Protein AF-0000000080362968 (afdb_homodimer)

InterPro domains:
  IPR000626 Ubiquitin-like domain [PF00240] (2-67)
  IPR000626 Ubiquitin-like domain [PS50053] (1-70)
  IPR000626 Ubiquitin-like domain [SM00213] (1-66)
  IPR019954 Ubiquitin conserved site [PS00299] (21-46)
  IPR019956 Ubiquitin domain [PR00348] (5-25)
  IPR019956 Ubiquitin domain [PR00348] (26-46)
  IPR019956 Ubiquitin domain [PR00348] (47-68)
  IPR029071 Ubiquitin-like domain superfamily [SSF54236] (2-70)
  IPR050158 Ubiquitin and ubiquitin-like [PTHR10666] (2-70)

Foldseek 3Di:
DDCPVDDDDDFDQAAFLLNRLVRCCVVPVDHSVQWWKDFPRDTGDRGDGCNVVPNDPPGDIDIDGDDDDDD/DDCPVDDDDDFDQAAFLLNRLVRCCVVPVDHSVQWWKDFPRDTGDRGDGCNVVPNDPPGDIDIDGDDDDDD

pLDDT: mean 92.07, std 13.48, range [27.53, 98.69]

Solvent-accessible surface area (backbone atoms only — not comparable to full-atom values): 7758 Å² total; per-residue (Å²): 131,79,75,79,35,49,47,78,41,78,53,52,52,80,36,29,42,47,56,48,32,49,50,45,22,74,74,48,67,48,56,48,80,30,57,41,45,33,48,97,90,33,78,64,55,50,88,41,33,31,47,79,74,66,58,47,79,66,35,70,32,36,41,37,32,42,30,31,30,33,115,129,84,78,76,37,51,46,79,41,75,54,53,52,79,35,29,43,49,55,48,32,50,51,46,22,73,73,47,66,49,56,48,80,31,57,43,45,33,48,9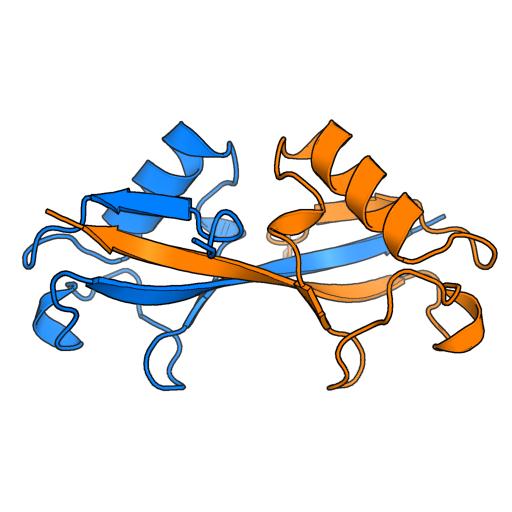6,90,33,78,64,54,49,89,40,33,33,46,79,74,66,58,47,79,66,35,70,34,36,40,38,32,42,30,31,28,34,115

Secondary structure (DSSP, 8-state):
---TT-EEEE--TT-BHHHHHHHHHHHH---GGG-EEEETTEEPPTTSBTGGGT--TTPEEEEEEEEEEE-/---TT-EEEE--TT-BHHHHHHHHHHHH---GGG-EEEETTEEPPTTSBTGGGT--TTPEEEEEEEEEEE-

Nearest PDB structures (foldseek):
  5o6t-assembly2_C  TM=9.164E-01  e=4.258E-08  Homo sapiens
  5nlj-assembly1_A  TM=9.145E-01  e=8.252E-08  Homo sapiens
  2fcs-assembly1_A  TM=9.071E-01  e=8.816E-08  unclassified
  2fcs-assembly2_B  TM=9.185E-01  e=1.599E-07  unclassified
  5gvi-assembly1_B  TM=8.713E-01  e=1.075E-07  Mus musculus

Structure (mmCIF, N/CA/C/O backbone):
data_AF-0000000080362968-model_v1
#
loop_
_entity.id
_entity.type
_entity.pdbx_description
1 polymer 'Ubiquitin-like domain-containing protein'
#
loop_
_atom_site.group_PDB
_atom_site.id
_atom_site.type_symbol
_atom_site.label_atom_id
_atom_site.label_alt_id
_atom_site.label_comp_id
_atom_site.label_asym_id
_atom_site.label_entity_id
_atom_site.label_seq_id
_atom_site.pdbx_PDB_ins_code
_atom_site.Cartn_x
_atom_site.Cartn_y
_atom_site.Cartn_z
_atom_site.occupancy
_atom_site.B_iso_or_equiv
_atom_site.auth_seq_id
_atom_site.auth_comp_id
_atom_site.auth_asym_id
_atom_site.auth_atom_id
_atom_site.pdbx_PDB_model_num
ATOM 1 N N . GLY A 1 1 ? -1.063 8.078 -21.875 1 27.53 1 GLY A N 1
ATOM 2 C CA . GLY A 1 1 ? -1.396 6.691 -22.156 1 27.53 1 GLY A CA 1
ATOM 3 C C . GLY A 1 1 ? -1.188 5.77 -20.969 1 27.53 1 GLY A C 1
ATOM 4 O O . GLY A 1 1 ? -0.054 5.535 -20.547 1 27.53 1 GLY A O 1
ATOM 5 N N . LEU A 1 2 ? -1.854 5.672 -20.125 1 37.94 2 LEU A N 1
ATOM 6 C CA . LEU A 1 2 ? -1.87 6.641 -19.031 1 37.94 2 LEU A CA 1
ATOM 7 C C . LEU A 1 2 ? -1.048 6.137 -17.844 1 37.94 2 LEU A C 1
ATOM 9 O O . LEU A 1 2 ? -0.707 6.91 -16.953 1 37.94 2 LEU A O 1
ATOM 13 N N . THR A 1 3 ? -1.064 4.699 -17.312 1 47.78 3 THR A N 1
ATOM 14 C CA . THR A 1 3 ? -1.255 4.336 -15.906 1 47.78 3 THR A CA 1
ATOM 15 C C . THR A 1 3 ? 0.08 4.312 -15.172 1 47.78 3 THR A C 1
ATOM 17 O O . THR A 1 3 ? 0.773 3.295 -15.164 1 47.78 3 THR A O 1
ATOM 20 N N . GLY A 1 4 ? 0.945 4.832 -15.164 1 54.47 4 GLY A N 1
ATOM 21 C CA . GLY A 1 4 ? 2.262 4.984 -14.562 1 54.47 4 GLY A CA 1
ATOM 22 C C . GLY A 1 4 ? 2.256 4.797 -13.055 1 54.47 4 GLY A C 1
ATOM 23 O O . GLY A 1 4 ? 3.311 4.805 -12.422 1 54.47 4 GLY A O 1
ATOM 24 N N . LYS A 1 5 ? 1.023 4.645 -12.531 1 76.81 5 LYS A N 1
ATOM 25 C CA . LYS A 1 5 ? 0.754 4.66 -11.094 1 76.81 5 LYS A CA 1
ATOM 26 C C . LYS A 1 5 ? 0.833 3.254 -10.508 1 76.81 5 LYS A C 1
ATOM 28 O O . LYS A 1 5 ? 1.103 3.088 -9.312 1 76.81 5 LYS A O 1
ATOM 33 N N . GLU A 1 6 ? 1.187 2.248 -11.641 1 88.5 6 GLU A N 1
ATOM 34 C CA . GLU A 1 6 ? 1.151 0.877 -11.141 1 88.5 6 GLU A CA 1
ATOM 35 C C . GLU A 1 6 ? 2.557 0.295 -11.023 1 88.5 6 GLU A C 1
ATOM 37 O O . GLU A 1 6 ? 3.42 0.571 -11.859 1 88.5 6 GLU A O 1
ATOM 42 N N . ILE A 1 7 ? 2.783 -0.502 -10.109 1 90.25 7 ILE A N 1
ATOM 43 C CA . ILE A 1 7 ? 4.004 -1.291 -9.969 1 90.25 7 ILE A CA 1
ATOM 44 C C . ILE A 1 7 ? 3.844 -2.623 -10.695 1 90.25 7 ILE A C 1
ATOM 46 O O . ILE A 1 7 ? 2.955 -3.414 -10.367 1 90.25 7 ILE A O 1
ATOM 50 N N . LYS A 1 8 ? 4.676 -2.891 -11.703 1 91.88 8 LYS A N 1
ATOM 51 C CA . LYS A 1 8 ? 4.637 -4.164 -12.414 1 91.88 8 LYS A CA 1
ATOM 52 C C . LYS A 1 8 ? 5.438 -5.23 -11.672 1 91.88 8 LYS A C 1
ATOM 54 O O . LYS A 1 8 ? 6.562 -4.98 -11.242 1 91.88 8 LYS A O 1
ATOM 59 N N . ILE A 1 9 ? 4.777 -6.398 -11.547 1 94.38 9 ILE A N 1
ATOM 60 C CA . ILE A 1 9 ? 5.453 -7.504 -10.883 1 94.38 9 ILE A CA 1
ATOM 61 C C . ILE A 1 9 ? 5.211 -8.805 -11.648 1 94.38 9 ILE A C 1
ATOM 63 O O . ILE A 1 9 ? 4.113 -9.031 -12.164 1 94.38 9 ILE A O 1
ATOM 67 N N . LYS A 1 10 ? 6.234 -9.586 -11.727 1 94.88 10 LYS A N 1
ATOM 68 C CA . LYS A 1 10 ? 6.059 -10.914 -12.32 1 94.88 10 LYS A CA 1
ATOM 69 C C . LYS A 1 10 ? 5.32 -11.844 -11.359 1 94.88 10 LYS A C 1
ATOM 71 O O . LYS A 1 10 ? 5.734 -12.023 -10.211 1 94.88 10 LYS A O 1
ATOM 76 N N . ILE A 1 11 ? 4.293 -12.398 -11.938 1 96.69 11 ILE A N 1
ATOM 77 C CA . ILE A 1 11 ? 3.531 -13.359 -11.141 1 96.69 11 ILE A CA 1
ATOM 78 C C . ILE A 1 11 ? 3.311 -14.633 -11.945 1 96.69 11 ILE A C 1
ATOM 80 O O . ILE A 1 11 ? 2.699 -14.602 -13.016 1 96.69 11 ILE A O 1
ATOM 84 N N . ASP A 1 12 ? 3.873 -15.68 -11.422 1 96.06 12 ASP A N 1
ATOM 85 C CA . ASP A 1 12 ? 3.607 -17.016 -11.938 1 96.06 12 ASP A CA 1
ATOM 86 C C . ASP A 1 12 ? 2.441 -17.672 -11.203 1 96.06 12 ASP A C 1
ATOM 88 O O . ASP A 1 12 ? 2.299 -17.516 -9.992 1 96.06 12 ASP A O 1
ATOM 92 N N . PRO A 1 13 ? 1.632 -18.453 -11.898 1 96.31 13 PRO A N 1
ATOM 93 C CA . PRO A 1 13 ? 0.483 -19.109 -11.258 1 96.31 13 PRO A CA 1
ATOM 94 C C . PRO A 1 13 ? 0.88 -19.953 -10.055 1 96.31 13 PRO A C 1
ATOM 96 O O . PRO A 1 13 ? 0.079 -20.141 -9.141 1 96.31 13 PRO A O 1
ATOM 99 N N . THR A 1 14 ? 2.121 -20.406 -10.016 1 97.62 14 THR A N 1
ATOM 100 C CA . THR A 1 14 ? 2.531 -21.297 -8.938 1 97.62 14 THR A CA 1
ATOM 101 C C . THR A 1 14 ? 3.178 -20.516 -7.801 1 97.62 14 THR A C 1
ATOM 103 O O . THR A 1 14 ? 3.508 -21.094 -6.758 1 97.62 14 THR A O 1
ATOM 106 N N . ASP A 1 15 ? 3.338 -19.219 -8.023 1 97.75 15 ASP A N 1
ATOM 107 C CA . ASP A 1 15 ? 3.883 -18.406 -6.945 1 97.75 15 ASP A CA 1
ATOM 108 C C . ASP A 1 15 ? 2.936 -18.375 -5.75 1 97.75 15 ASP A C 1
ATOM 110 O O . ASP A 1 15 ? 1.724 -18.219 -5.914 1 97.75 15 ASP A O 1
ATOM 114 N N . THR A 1 16 ? 3.51 -18.516 -4.551 1 98.56 16 THR A N 1
ATOM 115 C CA . THR A 1 16 ? 2.734 -18.203 -3.357 1 98.56 16 THR A CA 1
ATOM 116 C C . THR A 1 16 ? 2.65 -16.688 -3.158 1 98.56 16 THR A C 1
ATOM 118 O O . THR A 1 16 ? 3.447 -15.938 -3.723 1 98.56 16 THR A O 1
ATOM 121 N N . ILE A 1 17 ? 1.757 -16.266 -2.422 1 98.44 17 ILE A N 1
ATOM 122 C CA . ILE A 1 17 ? 1.638 -14.859 -2.078 1 98.44 17 ILE A CA 1
ATOM 123 C C . ILE A 1 17 ? 2.887 -14.398 -1.325 1 98.44 17 ILE A C 1
ATOM 125 O O . ILE A 1 17 ? 3.346 -13.273 -1.5 1 98.44 17 ILE A O 1
ATOM 129 N N . GLU A 1 18 ? 3.457 -15.281 -0.52 1 98.5 18 GLU A N 1
ATOM 130 C CA . GLU A 1 18 ? 4.715 -14.984 0.158 1 98.5 18 GLU A CA 1
ATOM 131 C C . GLU A 1 18 ? 5.816 -14.648 -0.844 1 98.5 18 GLU A C 1
ATOM 133 O O . GLU A 1 18 ? 6.559 -13.68 -0.661 1 98.5 18 GLU A O 1
ATOM 138 N N . ARG A 1 19 ? 5.934 -15.445 -1.911 1 98 19 ARG A N 1
ATOM 139 C CA . ARG A 1 19 ? 6.949 -15.211 -2.936 1 98 19 ARG A CA 1
ATOM 140 C C . ARG A 1 19 ? 6.723 -13.875 -3.633 1 98 19 ARG A C 1
ATOM 142 O O . ARG A 1 19 ? 7.68 -13.156 -3.928 1 98 19 ARG A O 1
ATOM 149 N N . ILE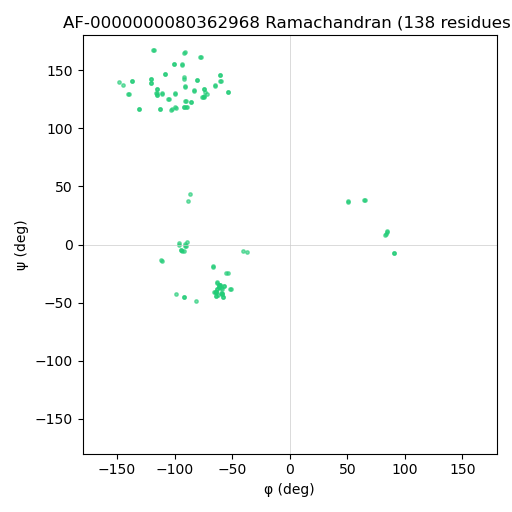 A 1 20 ? 5.504 -13.547 -3.857 1 97.81 20 ILE A N 1
ATOM 150 C CA . ILE A 1 20 ? 5.156 -12.266 -4.469 1 97.81 20 ILE A CA 1
ATOM 151 C C . ILE A 1 20 ? 5.574 -11.125 -3.543 1 97.81 20 ILE A C 1
ATOM 153 O O . ILE A 1 20 ? 6.191 -10.156 -3.986 1 97.81 20 ILE A O 1
ATOM 157 N N . LYS A 1 21 ? 5.285 -11.273 -2.252 1 97.56 21 LYS A N 1
ATOM 158 C CA . LYS A 1 21 ? 5.684 -10.266 -1.272 1 97.56 21 LYS A CA 1
ATOM 159 C C . LYS A 1 21 ? 7.203 -10.117 -1.226 1 97.56 21 LYS A C 1
ATOM 161 O O . LYS A 1 21 ? 7.719 -9.008 -1.065 1 97.56 21 LYS A O 1
ATOM 166 N N . GLU A 1 22 ? 7.934 -11.18 -1.375 1 98.06 22 GLU A N 1
ATOM 167 C CA . GLU A 1 22 ? 9.391 -11.133 -1.422 1 98.06 22 GLU A CA 1
ATOM 168 C C . GLU A 1 22 ? 9.883 -10.352 -2.641 1 98.06 22 GLU A C 1
ATOM 170 O O . GLU A 1 22 ? 10.844 -9.586 -2.551 1 98.06 22 GLU A O 1
ATOM 175 N N . ARG A 1 23 ? 9.234 -10.555 -3.756 1 96.56 23 ARG A N 1
ATOM 176 C CA . ARG A 1 23 ? 9.602 -9.82 -4.961 1 96.56 23 ARG A CA 1
ATOM 177 C C . ARG A 1 23 ? 9.328 -8.328 -4.793 1 96.56 23 ARG A C 1
ATOM 179 O O . ARG A 1 23 ? 10.125 -7.492 -5.238 1 96.56 23 ARG A O 1
ATOM 186 N N . ILE A 1 24 ? 8.211 -7.984 -4.172 1 95.5 24 ILE A N 1
ATOM 187 C CA . ILE A 1 24 ? 7.91 -6.59 -3.871 1 95.5 24 ILE A CA 1
ATOM 188 C C . ILE A 1 24 ? 9.008 -6 -2.994 1 95.5 24 ILE A C 1
ATOM 190 O O . ILE A 1 24 ? 9.422 -4.855 -3.189 1 95.5 24 ILE A O 1
ATOM 194 N N . GLU A 1 25 ? 9.461 -6.762 -2.01 1 95.44 25 GLU A N 1
ATOM 195 C CA . GLU A 1 25 ? 10.57 -6.305 -1.174 1 95.44 25 GLU A CA 1
ATOM 196 C C . GLU A 1 25 ? 11.82 -6.043 -2.006 1 95.44 25 GLU A C 1
ATOM 198 O O . GLU A 1 25 ? 12.5 -5.035 -1.812 1 95.44 25 GLU A O 1
ATOM 203 N N . GLU A 1 26 ? 12.07 -6.914 -2.936 1 95.06 26 GLU A N 1
ATOM 204 C CA . GLU A 1 26 ? 13.242 -6.762 -3.793 1 95.06 26 GLU 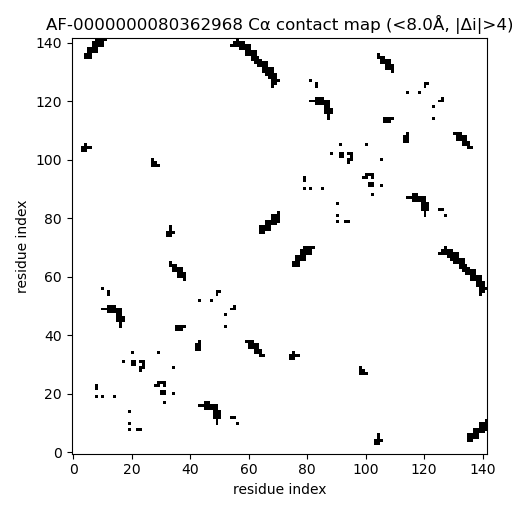A CA 1
ATOM 205 C C . GLU A 1 26 ? 13.156 -5.488 -4.629 1 95.06 26 GLU A C 1
ATOM 207 O O . GLU A 1 26 ? 14.164 -4.82 -4.859 1 95.06 26 GLU A O 1
ATOM 212 N N . ILE A 1 27 ? 11.945 -5.102 -5.004 1 92 27 ILE A N 1
ATOM 213 C CA . ILE A 1 27 ? 11.742 -3.99 -5.93 1 92 27 ILE A CA 1
ATOM 214 C C . ILE A 1 27 ? 11.578 -2.689 -5.145 1 92 27 ILE A C 1
ATOM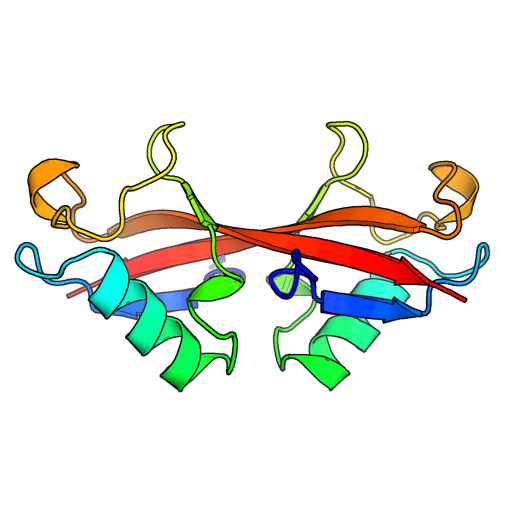 216 O O . ILE A 1 27 ? 12.195 -1.674 -5.48 1 92 27 ILE A O 1
ATOM 220 N N . GLU A 1 28 ? 10.789 -2.74 -4.113 1 90.19 28 GLU A N 1
ATOM 221 C CA . GLU A 1 28 ? 10.391 -1.512 -3.436 1 90.19 28 GLU A CA 1
ATOM 222 C C . GLU A 1 28 ? 11 -1.428 -2.041 1 90.19 28 GLU A C 1
ATOM 224 O O . GLU A 1 28 ? 10.938 -0.381 -1.392 1 90.19 28 GLU A O 1
ATOM 229 N N . GLY A 1 29 ? 11.562 -2.504 -1.473 1 91.38 29 GLY A N 1
ATOM 230 C CA . GLY A 1 29 ? 12.219 -2.477 -0.176 1 91.38 29 GLY A CA 1
ATOM 231 C C . GLY A 1 29 ? 11.25 -2.631 0.986 1 91.38 29 GLY A C 1
ATOM 232 O O . GLY A 1 29 ? 11.625 -2.408 2.141 1 91.38 29 GLY A O 1
ATOM 233 N N . ILE A 1 30 ? 10.016 -2.996 0.737 1 93 30 ILE A N 1
ATOM 234 C CA . ILE A 1 30 ? 9.008 -3.152 1.782 1 93 30 ILE A CA 1
ATOM 235 C C . ILE A 1 30 ? 8.992 -4.598 2.271 1 93 30 ILE A C 1
ATOM 237 O O . ILE A 1 30 ? 8.656 -5.512 1.514 1 93 30 ILE A O 1
ATOM 241 N N . PRO A 1 31 ? 9.297 -4.832 3.564 1 94.38 31 PRO A N 1
ATOM 242 C CA . PRO A 1 31 ? 9.312 -6.203 4.078 1 94.38 31 PRO A CA 1
ATOM 243 C C . PRO A 1 31 ? 7.961 -6.898 3.957 1 94.38 31 PRO A C 1
ATOM 245 O O . PRO A 1 31 ? 6.918 -6.273 4.172 1 94.38 31 PRO A O 1
ATOM 248 N N . PRO A 1 32 ? 7.984 -8.195 3.713 1 96.12 32 PRO A N 1
ATOM 249 C CA . PRO A 1 32 ? 6.738 -8.945 3.553 1 96.12 32 PRO A CA 1
ATOM 250 C C . PRO A 1 32 ? 5.812 -8.828 4.762 1 96.12 32 PRO A C 1
ATOM 252 O O . PRO A 1 32 ? 4.594 -8.742 4.602 1 96.12 32 PRO A O 1
ATOM 255 N N . LEU A 1 33 ? 6.355 -8.766 5.949 1 93.44 33 LEU A N 1
ATOM 256 C CA . LEU A 1 33 ? 5.551 -8.727 7.164 1 93.44 33 LEU A CA 1
ATOM 257 C C . LEU A 1 33 ? 4.75 -7.43 7.242 1 93.44 33 LEU A C 1
ATOM 259 O O . LEU A 1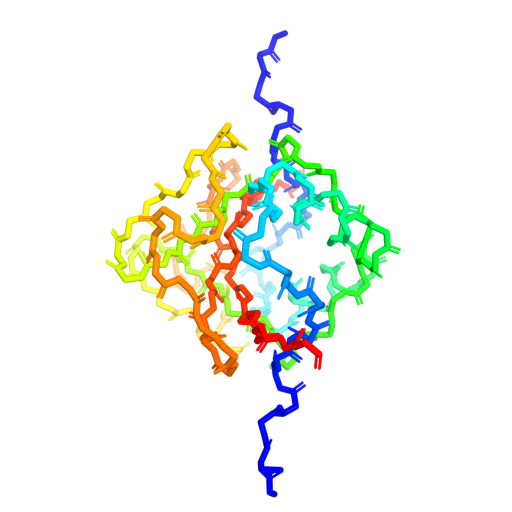 33 ? 3.762 -7.348 7.973 1 93.44 33 LEU A O 1
ATOM 263 N N . GLN A 1 34 ? 5.121 -6.41 6.516 1 93.62 34 GLN A N 1
ATOM 264 C CA . GLN A 1 34 ? 4.426 -5.129 6.5 1 93.62 34 GLN A CA 1
ATOM 265 C C . GLN A 1 34 ? 3.377 -5.082 5.391 1 93.62 34 GLN A C 1
ATOM 267 O O . GLN A 1 34 ? 2.615 -4.117 5.289 1 93.62 34 GLN A O 1
ATOM 272 N N . GLN A 1 35 ? 3.342 -6.125 4.574 1 96.69 35 GLN A N 1
ATOM 273 C CA . GLN A 1 35 ? 2.518 -6.121 3.371 1 96.69 35 GLN A CA 1
ATOM 274 C C . GLN A 1 35 ? 1.212 -6.879 3.594 1 96.69 35 GLN A C 1
ATOM 276 O O . GLN A 1 35 ? 1.22 -8.016 4.078 1 96.69 35 GLN A O 1
ATOM 281 N N . ARG A 1 36 ? 0.131 -6.242 3.217 1 97.38 36 ARG A N 1
ATOM 282 C CA . ARG A 1 36 ? -1.127 -6.93 2.943 1 97.38 36 ARG A CA 1
ATOM 283 C C . ARG A 1 36 ? -1.521 -6.785 1.477 1 97.38 36 ARG A C 1
ATOM 285 O O . ARG A 1 36 ? -1.479 -5.688 0.921 1 97.38 36 ARG A O 1
ATOM 292 N N . ILE A 1 37 ? -1.864 -7.902 0.821 1 97.81 37 ILE A N 1
ATOM 293 C CA . ILE A 1 37 ? -2.283 -7.871 -0.576 1 97.81 37 ILE A CA 1
ATOM 294 C C . ILE A 1 37 ? -3.77 -8.203 -0.678 1 97.81 37 ILE A C 1
ATOM 296 O O . ILE A 1 37 ? -4.238 -9.172 -0.071 1 97.81 37 ILE A O 1
ATOM 300 N N . ILE A 1 38 ? -4.445 -7.359 -1.39 1 97.94 38 ILE A N 1
ATOM 301 C CA . ILE A 1 38 ? -5.871 -7.535 -1.633 1 97.94 38 ILE A CA 1
ATOM 302 C C . ILE A 1 38 ? -6.117 -7.766 -3.121 1 97.94 38 ILE A C 1
ATOM 304 O O . ILE A 1 38 ? -5.508 -7.109 -3.967 1 97.94 38 ILE A O 1
ATOM 308 N N . TYR A 1 39 ? -6.953 -8.773 -3.43 1 98 39 TYR A N 1
ATOM 309 C CA . TYR A 1 39 ? -7.418 -9.07 -4.781 1 98 39 TYR A CA 1
ATOM 310 C C . TYR A 1 39 ? -8.883 -9.469 -4.777 1 98 39 TYR A C 1
ATOM 312 O O . TYR A 1 39 ? -9.305 -10.305 -3.971 1 98 39 TYR A O 1
ATOM 320 N N . THR A 1 40 ? -9.664 -8.836 -5.641 1 96.56 40 THR A N 1
ATOM 321 C CA . THR A 1 40 ? -11.102 -9.07 -5.73 1 96.56 40 THR A CA 1
ATOM 322 C C . THR A 1 40 ? -11.758 -8.961 -4.352 1 96.56 40 THR A C 1
ATOM 324 O O . THR A 1 40 ? -12.57 -9.805 -3.979 1 96.56 40 THR A O 1
ATOM 327 N N . GLY A 1 41 ? -11.281 -8.039 -3.533 1 95.31 41 GLY A N 1
ATOM 328 C CA . GLY A 1 41 ? -11.898 -7.707 -2.258 1 95.31 41 GLY A CA 1
ATOM 329 C C . GLY A 1 41 ? -11.484 -8.641 -1.135 1 95.31 41 GLY A C 1
ATOM 330 O O . GLY A 1 41 ? -12.008 -8.555 -0.022 1 95.31 41 GLY A O 1
ATOM 331 N N . LYS A 1 42 ? -10.531 -9.469 -1.406 1 96.88 42 LYS A N 1
ATOM 332 C CA . LYS A 1 42 ? -10.07 -10.43 -0.406 1 96.88 42 LYS A CA 1
ATOM 333 C C . LYS A 1 42 ? -8.594 -10.234 -0.092 1 96.88 42 LYS A C 1
ATOM 335 O O . LYS A 1 42 ? -7.785 -10.016 -0.996 1 96.88 42 LYS A O 1
ATOM 340 N N . GLN A 1 43 ? -8.336 -10.359 1.226 1 97.69 43 GLN A N 1
ATOM 341 C CA . GLN A 1 43 ? -6.93 -10.453 1.609 1 97.69 43 GLN A CA 1
ATOM 342 C C . GLN A 1 43 ? -6.359 -11.828 1.277 1 97.69 43 GLN A C 1
ATOM 344 O O . GLN A 1 43 ? -6.973 -12.852 1.586 1 97.69 43 GLN A O 1
ATOM 349 N N . LEU A 1 44 ? -5.18 -11.828 0.668 1 98.25 44 LEU A N 1
ATOM 350 C CA . LEU A 1 44 ? -4.598 -13.07 0.182 1 98.25 44 LEU A CA 1
ATOM 351 C C . LEU A 1 44 ? -3.717 -13.711 1.25 1 98.25 44 LEU A C 1
ATOM 353 O O . LEU A 1 44 ? -2.961 -13.023 1.937 1 98.25 44 LEU A O 1
ATOM 357 N N . ALA A 1 45 ? -3.844 -15.016 1.416 1 98.31 45 ALA A N 1
ATOM 358 C CA . ALA A 1 45 ? -3.047 -15.766 2.383 1 98.31 45 ALA A CA 1
ATOM 359 C C . ALA A 1 45 ? -1.661 -16.078 1.825 1 98.31 45 ALA A C 1
ATOM 361 O O . ALA A 1 45 ? -1.524 -16.453 0.659 1 98.31 45 ALA A O 1
ATOM 362 N N . ASP A 1 46 ? -0.7 -16.016 2.639 1 98.19 46 ASP A N 1
ATOM 363 C CA . ASP A 1 46 ? 0.696 -16.141 2.23 1 98.19 46 ASP A CA 1
ATOM 364 C C . ASP A 1 46 ? 0.96 -17.5 1.583 1 98.19 46 ASP A C 1
ATOM 366 O O . ASP A 1 46 ? 1.771 -17.594 0.661 1 98.19 46 ASP A O 1
ATOM 370 N N . ASP A 1 47 ? 0.245 -18.531 2.123 1 98.44 47 ASP A N 1
ATOM 371 C CA . ASP A 1 47 ? 0.614 -19.891 1.743 1 98.44 47 ASP A CA 1
ATOM 372 C C . ASP A 1 47 ? -0.166 -20.344 0.513 1 98.44 47 ASP A C 1
ATOM 374 O O . ASP A 1 47 ? 0.072 -21.438 -0.009 1 98.44 47 ASP A O 1
ATOM 378 N N . GLN A 1 48 ? -1.05 -19.484 -0.003 1 98.69 48 GLN A N 1
ATOM 379 C CA . GLN A 1 48 ? -1.809 -19.828 -1.2 1 98.69 48 GLN A CA 1
ATOM 380 C C . GLN A 1 48 ? -1.115 -19.312 -2.459 1 98.69 48 GLN A C 1
ATOM 382 O O . GLN A 1 48 ? -0.355 -18.344 -2.404 1 98.69 48 GLN A O 1
ATOM 387 N N . THR A 1 49 ? -1.36 -19.906 -3.535 1 98.38 49 THR A N 1
ATOM 388 C CA . THR A 1 49 ? -0.744 -19.547 -4.805 1 98.38 49 THR A CA 1
ATOM 389 C C . THR A 1 49 ? -1.603 -18.531 -5.551 1 98.38 49 THR A C 1
ATOM 391 O O . THR A 1 49 ? -2.783 -18.359 -5.234 1 98.38 49 THR A O 1
ATOM 394 N N . ALA A 1 50 ? -1.021 -17.875 -6.57 1 98 50 ALA A N 1
ATOM 395 C CA . ALA A 1 50 ? -1.745 -16.984 -7.469 1 98 50 ALA A CA 1
ATOM 396 C C . ALA A 1 50 ? -2.883 -17.719 -8.172 1 98 50 ALA A C 1
ATOM 398 O O . ALA A 1 50 ? -3.984 -17.188 -8.305 1 98 50 ALA A O 1
ATOM 399 N N . LYS A 1 51 ? -2.654 -18.938 -8.539 1 97.5 51 LYS A N 1
ATOM 400 C CA . LYS A 1 51 ? -3.662 -19.766 -9.211 1 97.5 51 LYS A CA 1
ATOM 401 C C . LYS A 1 51 ? -4.875 -19.984 -8.312 1 97.5 51 LYS A C 1
ATOM 403 O O . LYS A 1 51 ? -6.016 -19.953 -8.773 1 97.5 51 LYS A O 1
ATOM 408 N N . HIS A 1 52 ? -4.621 -20.25 -7.094 1 98 52 HIS A N 1
ATOM 409 C CA . HIS A 1 52 ? -5.695 -20.469 -6.129 1 98 52 HIS A CA 1
ATOM 410 C C . HIS A 1 52 ? -6.707 -19.328 -6.164 1 98 52 HIS A C 1
ATOM 412 O O . HIS A 1 52 ? -7.914 -19.562 -6.07 1 98 52 HIS A O 1
ATOM 418 N N . TYR A 1 53 ? -6.227 -18.109 -6.328 1 97.88 53 TYR A N 1
ATOM 419 C CA . TYR A 1 53 ? -7.086 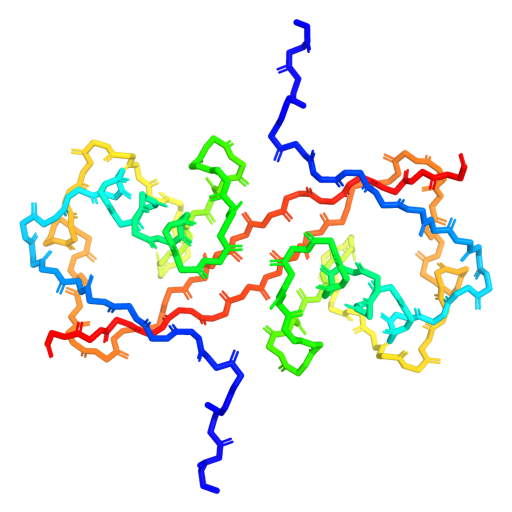-16.938 -6.301 1 97.88 53 TYR A CA 1
ATOM 420 C C . TYR A 1 53 ? -7.48 -16.516 -7.715 1 97.88 53 TYR A C 1
ATOM 422 O O . TYR A 1 53 ? -8.117 -15.477 -7.906 1 97.88 53 TYR A O 1
ATOM 430 N N . ASN A 1 54 ? -7.039 -17.25 -8.758 1 97.19 54 ASN A N 1
ATOM 431 C CA . ASN A 1 54 ? -7.344 -16.969 -10.156 1 97.19 54 ASN A CA 1
ATOM 432 C C . ASN A 1 54 ? -6.75 -15.641 -10.609 1 97.19 54 ASN A C 1
ATOM 434 O O . ASN A 1 54 ? -7.402 -14.875 -11.328 1 97.19 54 ASN A O 1
ATOM 438 N N . ILE A 1 55 ? -5.566 -15.367 -10.141 1 97.25 55 ILE A N 1
ATOM 439 C CA . ILE A 1 55 ? -4.844 -14.188 -10.617 1 97.25 55 ILE A CA 1
ATOM 440 C C . ILE A 1 55 ? -4.277 -14.461 -12.008 1 97.25 55 ILE A C 1
ATOM 442 O O . ILE A 1 55 ? -3.557 -15.438 -12.211 1 97.25 55 ILE A O 1
ATOM 446 N N . GLU A 1 56 ? -4.582 -13.578 -12.953 1 95.31 56 GLU A N 1
ATOM 447 C CA . GLU A 1 56 ? -4.152 -13.719 -14.344 1 95.31 56 GLU A CA 1
ATOM 448 C C . GLU A 1 56 ? -3.252 -12.562 -14.766 1 95.31 56 GLU A C 1
ATOM 450 O O . GLU A 1 56 ? -3.105 -11.586 -14.031 1 95.31 56 GLU A O 1
ATOM 455 N N . ARG A 1 57 ? -2.633 -12.82 -15.938 1 93.12 57 ARG A N 1
ATOM 456 C CA . ARG A 1 57 ? -1.838 -11.734 -16.5 1 93.12 57 ARG A CA 1
ATOM 457 C C . ARG A 1 57 ? -2.666 -10.461 -16.625 1 93.12 57 ARG A C 1
ATOM 459 O O . ARG A 1 57 ? -3.797 -10.492 -17.125 1 93.12 57 ARG A O 1
ATOM 466 N N . GLY A 1 58 ? -2.064 -9.367 -16.125 1 94.12 58 GLY A N 1
ATOM 467 C CA . GLY A 1 58 ? -2.744 -8.086 -16.25 1 94.12 58 GLY A CA 1
ATOM 468 C C . GLY A 1 58 ? -3.637 -7.773 -15.062 1 94.12 58 GLY A C 1
ATOM 469 O O . GLY A 1 58 ? -4.172 -6.668 -14.953 1 94.12 58 GLY A O 1
ATOM 470 N N . SER A 1 59 ? -3.809 -8.742 -14.133 1 96 59 SER A N 1
ATOM 471 C CA . SER A 1 59 ? -4.609 -8.484 -12.945 1 96 59 SER A CA 1
ATOM 472 C C . SER A 1 59 ? -4.023 -7.336 -12.125 1 96 59 SER A C 1
ATOM 474 O O . SER A 1 59 ? -2.805 -7.191 -12.031 1 96 59 SER A O 1
ATOM 476 N N . THR A 1 60 ? -4.879 -6.547 -11.609 1 95.75 60 THR A N 1
ATOM 477 C CA . THR A 1 60 ? -4.461 -5.508 -10.68 1 95.75 60 THR A CA 1
ATOM 478 C C . THR A 1 60 ? -4.703 -5.945 -9.234 1 95.75 60 THR A C 1
ATOM 480 O O . THR A 1 60 ? -5.836 -6.242 -8.852 1 95.75 60 THR A O 1
ATOM 483 N N . LEU A 1 61 ? -3.629 -6.047 -8.453 1 97.31 61 LEU A N 1
ATOM 484 C CA . LEU A 1 61 ? -3.666 -6.297 -7.016 1 97.31 61 LEU A CA 1
ATOM 485 C C . LEU A 1 61 ? -3.453 -5.004 -6.234 1 97.31 61 LEU A C 1
ATOM 487 O O . LEU A 1 61 ? -2.908 -4.035 -6.766 1 97.31 61 LEU A O 1
ATOM 491 N N . HIS A 1 62 ? -3.932 -4.996 -5.043 1 97 62 HIS A N 1
ATOM 492 C CA . HIS A 1 62 ? -3.721 -3.832 -4.188 1 97 62 HIS A CA 1
ATOM 493 C C . HIS A 1 62 ? -2.814 -4.172 -3.008 1 97 62 HIS A C 1
ATOM 495 O O . HIS A 1 62 ? -3.15 -5.027 -2.188 1 97 62 HIS A O 1
ATOM 501 N N . LEU A 1 63 ? -1.688 -3.537 -2.963 1 97.56 63 LEU A N 1
ATOM 502 C CA . LEU A 1 63 ? -0.791 -3.607 -1.814 1 97.56 63 LEU A CA 1
ATOM 503 C C . LEU A 1 63 ? -1.175 -2.574 -0.76 1 97.56 63 LEU A C 1
ATOM 505 O O . LEU A 1 63 ? -1.246 -1.379 -1.053 1 97.56 63 LEU A O 1
ATOM 509 N N . VAL A 1 64 ? -1.429 -3.068 0.4 1 97.06 64 VAL A N 1
ATOM 510 C CA . VAL A 1 64 ? -1.831 -2.184 1.488 1 97.06 64 VAL A CA 1
ATOM 511 C C . VAL A 1 64 ? -0.775 -2.207 2.59 1 97.06 64 VAL A C 1
ATOM 513 O O . VAL A 1 64 ? -0.396 -3.275 3.072 1 97.06 64 VAL A O 1
ATOM 516 N N . LEU A 1 65 ? -0.348 -1.017 2.979 1 96.75 65 LEU A N 1
ATOM 517 C CA . LEU A 1 65 ? 0.606 -0.812 4.062 1 96.75 65 LEU A CA 1
ATOM 518 C C . LEU A 1 65 ? -0.002 0.042 5.168 1 96.75 65 LEU A C 1
ATOM 520 O O . LEU A 1 65 ? -0.71 1.013 4.891 1 96.75 65 LEU A O 1
ATOM 524 N N . ALA A 1 66 ? 0.321 -0.281 6.387 1 95.94 66 ALA A N 1
ATOM 525 C CA . ALA A 1 66 ? -0.103 0.546 7.512 1 95.94 66 ALA A CA 1
ATOM 526 C C . ALA A 1 66 ? 0.939 1.614 7.832 1 95.94 66 ALA A C 1
ATOM 528 O O . ALA A 1 66 ? 2.117 1.303 8.023 1 95.94 66 ALA A O 1
ATOM 529 N N . LEU A 1 67 ? 0.452 2.801 7.797 1 95 67 LEU A N 1
ATOM 530 C CA . LEU A 1 67 ? 1.263 3.949 8.188 1 95 67 LEU A CA 1
ATOM 531 C C . LEU A 1 67 ? 0.847 4.469 9.562 1 95 67 LEU A C 1
ATOM 533 O O . LEU A 1 67 ? -0.335 4.727 9.797 1 95 67 LEU A O 1
ATOM 537 N N . ARG A 1 68 ? 1.737 4.559 10.391 1 93.81 68 ARG A N 1
ATOM 538 C CA . ARG A 1 68 ? 1.468 5.176 11.688 1 93.81 68 ARG A CA 1
ATOM 539 C C . ARG A 1 68 ? 2.018 6.594 11.742 1 93.81 68 ARG A C 1
ATOM 541 O O . ARG A 1 68 ? 3.221 6.809 11.57 1 93.81 68 ARG A O 1
ATOM 548 N N . GLY A 1 69 ? 1.026 7.434 11.898 1 92.56 69 GLY A N 1
ATOM 549 C CA . GLY A 1 69 ? 1.438 8.82 12.031 1 92.56 69 GLY A CA 1
ATOM 550 C C . GLY A 1 69 ? 2.064 9.125 13.383 1 92.56 69 GLY A C 1
ATOM 551 O O . GLY A 1 69 ? 1.526 8.75 14.422 1 92.56 69 GLY A O 1
ATOM 552 N N . GLY A 1 70 ? 3.199 9.766 13.344 1 81.88 70 GLY A N 1
ATOM 553 C CA . GLY A 1 70 ? 3.758 10.258 14.594 1 81.88 70 GLY A CA 1
ATOM 554 C C . GLY A 1 70 ? 4.551 11.539 14.43 1 81.88 70 GLY A C 1
ATOM 555 O O . GLY A 1 70 ? 4.992 11.867 13.328 1 81.88 70 GLY A O 1
ATOM 556 N N . PHE A 1 71 ? 4.402 12.492 15.391 1 66.12 71 PHE A N 1
ATOM 557 C CA . PHE A 1 71 ? 5.137 13.75 15.516 1 66.12 71 PHE A CA 1
ATOM 558 C C . PHE A 1 71 ? 6.406 13.555 16.344 1 66.12 71 PHE A C 1
ATOM 560 O O . PHE A 1 71 ? 6.457 12.688 17.219 1 66.12 71 PHE A O 1
ATOM 567 N N . GLY B 1 1 ? 6.887 -7.309 20.797 1 28.06 1 GLY B N 1
ATOM 568 C CA . GLY B 1 1 ? 5.848 -6.391 21.234 1 28.06 1 GLY B CA 1
ATOM 569 C C . GLY B 1 1 ? 5.129 -5.711 20.094 1 28.06 1 GLY B C 1
ATOM 570 O O . GLY B 1 1 ? 5.754 -5.035 19.266 1 28.06 1 GLY B O 1
ATOM 571 N N . LEU B 1 2 ? 4.078 -5.961 19.703 1 37.88 2 LEU B N 1
ATOM 572 C CA . LEU B 1 2 ? 3.992 -6.891 18.578 1 37.88 2 LEU B CA 1
ATOM 573 C C . LEU B 1 2 ? 4.242 -6.168 17.25 1 37.88 2 LEU B C 1
ATOM 575 O O . LEU B 1 2 ? 4.703 -6.777 16.281 1 37.88 2 LEU B O 1
ATOM 579 N N . THR B 1 3 ? 3.584 -4.855 16.797 1 46.5 3 THR B N 1
ATOM 580 C CA . THR B 1 3 ? 3.037 -4.645 15.461 1 46.5 3 THR B CA 1
ATOM 581 C C . THR B 1 3 ? 4.121 -4.164 14.5 1 46.5 3 THR B C 1
ATOM 583 O O . THR B 1 3 ? 4.469 -2.979 14.492 1 46.5 3 THR B O 1
ATOM 586 N N . GLY B 1 4 ? 5.102 -4.426 14.312 1 53.62 4 GLY B N 1
ATOM 587 C CA . GLY B 1 4 ? 6.277 -4.215 13.484 1 53.62 4 GLY B CA 1
ATOM 588 C C . GLY B 1 4 ? 5.945 -3.971 12.023 1 53.62 4 GLY B C 1
ATOM 589 O O . GLY B 1 4 ? 6.832 -3.695 11.219 1 53.62 4 GLY B O 1
ATOM 590 N N . LYS B 1 5 ? 4.652 -4.129 11.719 1 75.44 5 LYS B N 1
ATOM 591 C CA . LYS B 1 5 ? 4.121 -4.219 10.359 1 75.44 5 LYS B CA 1
ATOM 592 C C . LYS B 1 5 ? 3.777 -2.834 9.812 1 75.44 5 LYS B C 1
ATOM 594 O O . LYS B 1 5 ? 3.771 -2.625 8.602 1 75.44 5 LYS B O 1
ATOM 599 N N . GLU B 1 6 ? 4.152 -1.748 10.867 1 87.94 6 GLU B N 1
ATOM 600 C CA . GLU B 1 6 ? 3.719 -0.429 10.414 1 87.94 6 GLU B CA 1
ATOM 601 C C . GLU B 1 6 ? 4.91 0.433 10.008 1 87.94 6 GLU B C 1
ATOM 603 O O . GLU B 1 6 ? 5.973 0.366 10.625 1 87.94 6 GLU B O 1
ATOM 608 N N . ILE B 1 7 ? 4.766 1.242 9.094 1 90.19 7 ILE B N 1
ATOM 609 C CA . ILE B 1 7 ? 5.723 2.27 8.703 1 90.19 7 ILE B CA 1
ATOM 610 C C . ILE B 1 7 ? 5.449 3.553 9.484 1 90.19 7 ILE B C 1
ATOM 612 O O . ILE B 1 7 ? 4.359 4.125 9.391 1 90.19 7 ILE B O 1
ATOM 616 N N . LYS B 1 8 ? 6.398 4.023 10.297 1 91.75 8 LYS B N 1
ATOM 617 C CA . LYS B 1 8 ? 6.25 5.277 11.023 1 91.75 8 LYS B CA 1
ATOM 618 C C . LYS B 1 8 ? 6.621 6.473 10.148 1 91.75 8 LYS B C 1
ATOM 620 O O . LYS B 1 8 ? 7.66 6.465 9.484 1 91.75 8 LYS B O 1
ATOM 625 N N . ILE B 1 9 ? 5.723 7.457 10.195 1 94.44 9 ILE B N 1
ATOM 626 C CA . ILE B 1 9 ? 5.98 8.664 9.414 1 94.44 9 ILE B CA 1
ATOM 627 C C . ILE B 1 9 ? 5.648 9.898 10.25 1 94.44 9 ILE B C 1
ATOM 629 O O . ILE B 1 9 ? 4.672 9.898 11.008 1 94.44 9 ILE B O 1
ATOM 633 N N . LYS B 1 10 ? 6.469 10.898 10.117 1 94.94 10 LYS B N 1
ATOM 634 C CA . LYS B 1 10 ? 6.152 12.172 10.758 1 94.94 10 LYS B CA 1
ATOM 635 C C . LYS B 1 10 ? 5.039 12.898 10.016 1 94.94 10 LYS B C 1
ATOM 637 O O . LYS B 1 10 ? 5.137 13.125 8.812 1 94.94 10 LYS B O 1
ATOM 642 N N . ILE B 1 11 ? 4.07 13.234 10.812 1 96.69 11 ILE B N 1
ATOM 643 C CA . ILE B 1 11 ? 2.965 13.984 10.227 1 96.69 11 ILE B CA 1
ATOM 644 C C . ILE B 1 11 ? 2.662 15.211 11.094 1 96.69 11 ILE B C 1
ATOM 646 O O . ILE B 1 11 ? 2.322 15.078 12.266 1 96.69 11 ILE B O 1
ATOM 650 N N . ASP B 1 12 ? 2.859 16.344 10.477 1 96.06 12 ASP B N 1
ATOM 651 C CA . ASP B 1 12 ? 2.434 17.609 11.062 1 96.06 12 ASP B CA 1
ATOM 652 C C . ASP B 1 12 ? 1.021 17.984 10.617 1 96.06 12 ASP B C 1
ATOM 654 O O . ASP B 1 12 ? 0.659 17.766 9.453 1 96.06 12 ASP B O 1
ATOM 658 N N . PRO B 1 13 ? 0.235 18.562 11.5 1 96.31 13 PRO B N 1
ATOM 659 C CA . PRO B 1 13 ? -1.136 18.938 11.141 1 96.31 13 PRO B CA 1
ATOM 660 C C . PRO B 1 13 ? -1.202 19.812 9.898 1 96.31 13 PRO B C 1
ATOM 662 O O . PRO B 1 13 ? -2.207 19.812 9.18 1 96.31 13 PRO B O 1
ATOM 665 N N . THR B 1 14 ? -0.121 20.531 9.594 1 97.62 14 THR B N 1
ATOM 666 C CA . THR B 1 14 ? -0.154 21.469 8.477 1 97.62 14 THR B CA 1
ATOM 667 C C . THR B 1 14 ? 0.384 20.812 7.207 1 97.62 14 THR B C 1
ATOM 669 O O . THR B 1 14 ? 0.352 21.422 6.129 1 97.62 14 THR B O 1
ATOM 672 N N . ASP B 1 15 ? 0.854 19.594 7.355 1 97.75 15 ASP B N 1
ATOM 673 C CA . ASP B 1 15 ? 1.309 18.891 6.16 1 97.75 15 ASP B CA 1
ATOM 674 C C . ASP B 1 15 ? 0.15 18.625 5.203 1 97.75 15 ASP B C 1
ATOM 676 O O . ASP B 1 15 ? -0.934 18.219 5.629 1 97.75 15 ASP B O 1
ATOM 680 N N . THR B 1 16 ? 0.42 18.844 3.916 1 98.56 16 THR B N 1
ATOM 681 C CA . THR B 1 16 ? -0.515 18.328 2.918 1 98.56 16 THR B CA 1
ATOM 682 C C . THR B 1 16 ? -0.318 16.828 2.707 1 98.56 16 THR B C 1
ATOM 684 O O . THR B 1 16 ? 0.728 16.281 3.059 1 98.56 16 THR B O 1
ATOM 687 N N . ILE B 1 17 ? -1.253 16.219 2.174 1 98.44 17 ILE B N 1
ATOM 688 C CA . ILE B 1 17 ? -1.145 14.812 1.831 1 98.44 17 ILE B CA 1
ATOM 689 C C . ILE B 1 17 ? -0.026 14.617 0.81 1 98.44 17 ILE B C 1
ATOM 691 O O . ILE B 1 17 ? 0.692 13.609 0.854 1 98.44 17 ILE B O 1
ATOM 695 N N . GLU B 1 18 ? 0.151 15.57 -0.077 1 98.5 18 GLU B N 1
ATOM 696 C CA . GLU B 1 18 ? 1.261 15.531 -1.024 1 98.5 18 GLU B CA 1
ATOM 697 C C . GLU B 1 18 ? 2.602 15.461 -0.301 1 98.5 18 GLU B C 1
ATOM 699 O O . GLU B 1 18 ? 3.473 14.664 -0.665 1 98.5 18 GLU B O 1
ATOM 704 N N . ARG B 1 19 ? 2.783 16.281 0.729 1 97.94 19 ARG B N 1
ATOM 705 C CA . ARG B 1 19 ? 4.023 16.297 1.497 1 97.94 19 ARG B CA 1
ATOM 706 C C . ARG B 1 19 ? 4.246 14.969 2.197 1 97.94 19 ARG B C 1
ATOM 708 O O . ARG B 1 19 ? 5.375 14.469 2.256 1 97.94 19 ARG B O 1
ATOM 715 N N . ILE B 1 20 ? 3.211 14.391 2.684 1 97.81 20 ILE B N 1
ATOM 716 C CA . ILE B 1 20 ? 3.287 13.086 3.326 1 97.81 20 ILE B CA 1
ATOM 717 C C . ILE B 1 20 ? 3.723 12.031 2.307 1 97.81 20 ILE B C 1
ATOM 719 O O . ILE B 1 20 ? 4.609 11.219 2.582 1 97.81 20 ILE B O 1
ATOM 723 N N . LYS B 1 21 ? 3.131 12.086 1.129 1 97.62 21 LYS B N 1
ATOM 724 C CA . LYS B 1 21 ? 3.51 11.156 0.064 1 97.62 21 LYS B CA 1
ATOM 725 C C . LYS B 1 21 ? 4.977 11.336 -0.321 1 97.62 21 LYS B C 1
ATOM 727 O O . LYS B 1 21 ? 5.668 10.359 -0.615 1 97.62 21 LYS B O 1
ATOM 732 N N . GLU B 1 22 ? 5.484 12.539 -0.324 1 98.06 22 GLU B N 1
ATOM 733 C CA . GLU B 1 22 ? 6.891 12.797 -0.604 1 98.06 22 GLU B CA 1
ATOM 734 C C . GLU B 1 22 ? 7.789 12.172 0.458 1 98.06 22 GLU B C 1
ATOM 736 O O . GLU B 1 22 ? 8.852 11.625 0.14 1 98.06 22 GLU B O 1
ATOM 741 N N . ARG B 1 23 ? 7.379 12.266 1.696 1 96.56 23 ARG B N 1
ATOM 742 C CA . ARG B 1 23 ? 8.148 11.656 2.775 1 96.56 23 ARG B CA 1
ATOM 743 C C . ARG B 1 23 ? 8.172 10.141 2.637 1 96.56 23 ARG B C 1
ATOM 745 O O . ARG B 1 23 ? 9.195 9.5 2.877 1 96.56 23 ARG B O 1
ATOM 752 N N . ILE B 1 24 ? 7.035 9.555 2.275 1 95.44 24 ILE B N 1
ATOM 753 C CA . ILE B 1 24 ? 6.977 8.117 2.02 1 95.44 24 ILE B CA 1
ATOM 754 C C . ILE B 1 24 ? 7.957 7.754 0.909 1 95.44 24 ILE B C 1
ATOM 756 O O . ILE B 1 24 ? 8.641 6.727 0.984 1 95.44 24 ILE B O 1
ATOM 760 N N . GLU B 1 25 ? 8.008 8.562 -0.141 1 95.38 25 GLU B N 1
ATOM 761 C CA . GLU B 1 25 ? 8.969 8.328 -1.212 1 95.38 25 GLU B CA 1
ATOM 762 C C . GLU B 1 25 ? 10.406 8.352 -0.683 1 95.38 25 GLU B C 1
ATOM 764 O O . GLU B 1 25 ? 11.219 7.508 -1.043 1 95.38 25 GLU B O 1
ATOM 769 N N . GLU B 1 26 ? 10.672 9.289 0.186 1 95.06 26 GLU B N 1
ATOM 770 C CA . GLU B 1 26 ? 12.008 9.406 0.757 1 95.06 26 GLU B CA 1
ATOM 771 C C . GLU B 1 26 ? 12.375 8.164 1.562 1 95.06 26 GLU B C 1
ATOM 773 O O . GLU B 1 26 ? 13.531 7.73 1.549 1 95.06 26 GLU B O 1
ATOM 778 N N . ILE B 1 27 ? 11.383 7.535 2.189 1 92 27 ILE B N 1
ATOM 779 C CA . ILE B 1 27 ? 11.625 6.43 3.109 1 92 27 ILE B CA 1
ATOM 780 C C . ILE B 1 27 ? 11.57 5.105 2.352 1 92 27 ILE B C 1
ATOM 782 O O . ILE B 1 27 ? 12.445 4.25 2.52 1 92 27 ILE B O 1
ATOM 786 N N . GLU B 1 28 ? 10.578 4.977 1.529 1 90.25 28 GLU B N 1
ATOM 787 C CA . GLU B 1 28 ? 10.305 3.674 0.928 1 90.25 28 GLU B CA 1
ATOM 788 C C . GLU B 1 28 ? 10.602 3.686 -0.57 1 90.25 28 GLU B C 1
ATOM 790 O O . GLU B 1 28 ? 10.617 2.633 -1.212 1 90.25 28 GLU B O 1
ATOM 795 N N . GLY B 1 29 ? 10.781 4.832 -1.22 1 91.44 29 GLY B N 1
ATOM 796 C CA . GLY B 1 29 ? 11.133 4.91 -2.629 1 91.44 29 GLY B CA 1
ATOM 797 C C . GLY B 1 29 ? 9.922 4.828 -3.545 1 91.44 29 GLY B C 1
ATOM 798 O O . GLY B 1 29 ? 10.07 4.668 -4.758 1 91.44 29 GLY B O 1
ATOM 799 N N . ILE B 1 30 ? 8.727 4.922 -3.025 1 93.06 30 ILE B N 1
ATOM 800 C CA . ILE B 1 30 ? 7.504 4.836 -3.818 1 93.06 30 ILE B CA 1
ATOM 801 C C . ILE B 1 30 ? 7.078 6.234 -4.258 1 93.06 30 ILE B C 1
ATOM 803 O O . ILE B 1 30 ? 6.734 7.078 -3.426 1 93.06 30 ILE B O 1
ATOM 807 N N . PRO B 1 31 ? 7.027 6.496 -5.574 1 94.5 31 PRO B N 1
ATOM 808 C CA . PRO B 1 31 ? 6.645 7.828 -6.051 1 94.5 31 PRO B CA 1
ATOM 809 C C . PRO B 1 31 ? 5.234 8.227 -5.617 1 94.5 31 PRO B C 1
ATOM 811 O O . PRO B 1 31 ? 4.328 7.387 -5.613 1 94.5 31 PRO B O 1
ATOM 814 N N . PRO B 1 32 ? 5.039 9.492 -5.363 1 96.19 32 PRO B N 1
ATOM 815 C CA . PRO B 1 32 ? 3.729 9.969 -4.91 1 96.19 32 PRO B CA 1
ATOM 816 C C . PRO B 1 32 ? 2.605 9.625 -5.887 1 96.19 32 PRO B C 1
ATOM 818 O O . PRO B 1 32 ? 1.496 9.289 -5.465 1 96.19 32 PRO B O 1
ATOM 821 N N . LEU B 1 33 ? 2.869 9.656 -7.172 1 93.5 33 LEU B N 1
ATOM 822 C CA . LEU B 1 33 ? 1.843 9.422 -8.18 1 93.5 33 LEU B CA 1
ATOM 823 C C . LEU B 1 33 ? 1.338 7.98 -8.117 1 93.5 33 LEU B C 1
ATOM 825 O O . LEU B 1 33 ? 0.249 7.68 -8.609 1 93.5 33 LEU B O 1
ATOM 829 N N . GLN B 1 34 ? 2.061 7.09 -7.504 1 93.75 34 GLN B N 1
ATOM 830 C CA . GLN B 1 34 ? 1.673 5.691 -7.367 1 93.75 34 GLN B CA 1
ATOM 831 C C . GLN B 1 34 ? 0.935 5.449 -6.055 1 93.75 34 GLN B C 1
ATOM 833 O O . GLN B 1 34 ? 0.44 4.348 -5.809 1 93.75 34 GLN B O 1
ATOM 838 N N . GLN B 1 35 ? 0.861 6.484 -5.223 1 96.75 35 GLN B N 1
ATOM 839 C CA . GLN B 1 35 ? 0.345 6.336 -3.865 1 96.75 35 GLN B CA 1
ATOM 840 C C . GLN B 1 35 ? -1.107 6.793 -3.777 1 96.75 35 GLN B C 1
ATOM 842 O O . GLN B 1 35 ? -1.446 7.891 -4.223 1 96.75 35 GLN B O 1
ATOM 847 N N . ARG B 1 36 ? -1.919 5.941 -3.199 1 97.38 36 ARG B N 1
ATOM 848 C CA . ARG B 1 36 ? -3.201 6.355 -2.641 1 97.38 36 ARG B CA 1
ATOM 849 C C . ARG B 1 36 ? -3.225 6.164 -1.127 1 97.38 36 ARG B C 1
ATOM 851 O O . ARG B 1 36 ? -2.824 5.117 -0.621 1 97.38 36 ARG B O 1
ATOM 858 N N . ILE B 1 37 ? -3.641 7.199 -0.384 1 97.88 37 ILE B N 1
ATOM 859 C CA . ILE B 1 37 ? -3.723 7.113 1.07 1 97.88 37 ILE B CA 1
ATOM 860 C C . ILE B 1 37 ? -5.188 7.129 1.506 1 97.88 37 ILE B C 1
ATOM 862 O O . ILE B 1 37 ? -5.969 7.961 1.04 1 97.88 37 ILE B O 1
ATOM 866 N N . ILE B 1 38 ? -5.496 6.176 2.328 1 97.94 38 ILE B N 1
ATOM 867 C CA . ILE B 1 38 ? -6.84 6.055 2.881 1 97.94 38 ILE B CA 1
ATOM 868 C C . ILE B 1 38 ? -6.797 6.262 4.395 1 97.94 38 ILE B C 1
ATOM 870 O O . ILE B 1 38 ? -5.895 5.762 5.07 1 97.94 38 ILE B O 1
ATOM 874 N N . TYR B 1 39 ? -7.723 7.082 4.898 1 97.94 39 TYR B N 1
ATOM 875 C CA . TYR B 1 39 ? -7.934 7.301 6.328 1 97.94 39 TYR B CA 1
ATOM 876 C C . TYR B 1 39 ? -9.422 7.387 6.652 1 97.94 39 TYR B C 1
ATOM 878 O O . TYR B 1 39 ? -10.172 8.094 5.977 1 97.94 39 TYR B O 1
ATOM 886 N N . THR B 1 40 ? -9.836 6.617 7.652 1 96.56 40 THR B N 1
ATOM 887 C CA . THR B 1 40 ? -11.234 6.543 8.055 1 96.56 40 THR B CA 1
ATOM 888 C C . THR B 1 40 ? -12.133 6.27 6.855 1 96.56 40 THR B C 1
ATOM 890 O O . THR B 1 40 ? -13.164 6.914 6.684 1 96.56 40 THR B O 1
ATOM 893 N N . GLY B 1 41 ? -11.68 5.438 5.922 1 95.38 41 GLY B N 1
ATOM 894 C CA . GLY B 1 41 ? -12.477 4.953 4.805 1 95.38 41 GLY B CA 1
ATOM 895 C C . GLY B 1 41 ? -12.523 5.922 3.639 1 95.38 41 GLY B C 1
ATOM 896 O O . GLY B 1 41 ? -13.25 5.703 2.668 1 95.38 41 GLY B O 1
ATOM 897 N N . LYS B 1 42 ? -11.727 6.938 3.723 1 96.88 42 LYS B N 1
ATOM 898 C CA . LYS B 1 42 ? -11.719 7.949 2.668 1 96.88 42 LYS B CA 1
ATOM 899 C C . LYS B 1 42 ? -10.336 8.07 2.035 1 96.88 42 LYS B C 1
ATOM 901 O O . LYS B 1 42 ? -9.32 8.055 2.736 1 96.88 42 LYS B O 1
ATOM 906 N N . GLN B 1 43 ? -10.406 8.203 0.697 1 97.62 43 GLN B N 1
ATOM 907 C CA . GLN B 1 43 ? -9.172 8.586 0.017 1 97.62 43 GLN B CA 1
ATOM 908 C C . GLN B 1 43 ? -8.852 10.055 0.25 1 97.62 43 GLN B C 1
ATOM 910 O O . GLN B 1 43 ? -9.719 10.922 0.118 1 97.62 43 GLN B O 1
ATOM 915 N N . LEU B 1 44 ? -7.586 10.328 0.583 1 98.19 44 LEU B N 1
ATOM 916 C CA . LEU B 1 44 ? -7.188 11.68 0.96 1 98.19 44 LEU B CA 1
ATOM 917 C C . LEU B 1 44 ? -6.723 12.469 -0.259 1 98.19 44 LEU B C 1
ATOM 919 O O . LEU B 1 44 ? -6.004 11.938 -1.11 1 98.19 44 LEU B O 1
ATOM 923 N N . ALA B 1 45 ? -7.16 13.703 -0.365 1 98.31 45 ALA B N 1
ATOM 924 C CA . ALA B 1 45 ? -6.773 14.578 -1.466 1 98.31 45 ALA B CA 1
ATOM 925 C C . ALA B 1 45 ? -5.395 15.195 -1.222 1 98.31 45 ALA B C 1
ATOM 927 O O . ALA B 1 45 ? -5.086 15.617 -0.106 1 98.31 45 ALA B O 1
ATOM 928 N N . ASP B 1 46 ? -4.652 15.312 -2.234 1 98.19 46 ASP B N 1
ATOM 929 C CA . ASP B 1 46 ? -3.258 15.734 -2.143 1 98.19 46 ASP B CA 1
ATOM 930 C C . ASP B 1 46 ? -3.148 17.125 -1.534 1 98.19 46 ASP B C 1
ATOM 932 O O . ASP B 1 46 ? -2.195 17.422 -0.808 1 98.19 46 ASP B O 1
ATOM 936 N N . ASP B 1 47 ? -4.176 17.984 -1.873 1 98.44 47 ASP B N 1
ATOM 937 C CA . ASP B 1 47 ? -4.027 19.406 -1.552 1 98.44 47 ASP B CA 1
ATOM 938 C C . ASP B 1 47 ? -4.598 19.703 -0.168 1 98.44 47 ASP B C 1
ATOM 940 O O . ASP B 1 47 ? -4.484 20.844 0.314 1 98.44 47 ASP B O 1
ATOM 944 N N . GLN B 1 48 ? -5.145 18.688 0.513 1 98.69 48 GLN B N 1
ATOM 945 C CA . GLN B 1 48 ? -5.68 18.891 1.855 1 98.69 48 GLN B CA 1
ATOM 946 C C . GLN B 1 48 ? -4.633 18.578 2.92 1 98.69 48 GLN B C 1
ATOM 948 O O . GLN B 1 48 ? -3.709 17.797 2.676 1 98.69 48 GLN B O 1
ATOM 953 N N . THR B 1 49 ? -4.762 19.141 4.027 1 98.38 49 THR B N 1
ATOM 954 C CA . THR B 1 49 ? -3.818 18.938 5.125 1 98.38 49 THR B CA 1
ATOM 955 C C . THR B 1 49 ? -4.254 17.781 6.016 1 98.38 49 THR B C 1
ATOM 957 O O . THR B 1 49 ? -5.41 17.359 5.969 1 98.38 49 THR B O 1
ATOM 960 N N . ALA B 1 50 ? -3.324 17.312 6.875 1 98 50 ALA B N 1
ATOM 961 C CA . ALA B 1 50 ? -3.625 16.297 7.891 1 98 50 ALA B CA 1
ATOM 962 C C . ALA B 1 50 ? -4.711 16.797 8.844 1 98 50 ALA B C 1
ATOM 964 O O . ALA B 1 50 ? -5.613 1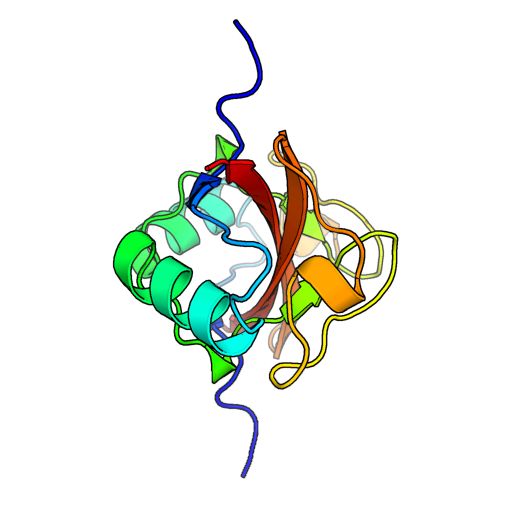6.047 9.211 1 98 50 ALA B O 1
ATOM 965 N N . LYS B 1 51 ? -4.68 18.062 9.164 1 97.44 51 LYS B N 1
ATOM 966 C CA . LYS B 1 51 ? -5.664 18.656 10.055 1 97.44 51 LYS B CA 1
ATOM 967 C C . LYS B 1 51 ? -7.062 18.609 9.453 1 97.44 51 LYS B C 1
ATOM 969 O O . LYS B 1 51 ? -8.039 18.344 10.156 1 97.44 51 LYS B O 1
ATOM 974 N N . HIS B 1 52 ? -7.156 18.875 8.211 1 97.94 52 HIS B N 1
ATOM 975 C CA . HIS B 1 52 ? -8.43 18.828 7.512 1 97.94 52 HIS B CA 1
ATOM 976 C C . HIS B 1 52 ? -9.148 17.516 7.75 1 97.94 52 HIS B C 1
ATOM 978 O O . HIS B 1 52 ? -10.367 17.484 7.926 1 97.94 52 HIS B O 1
ATOM 984 N N . TYR B 1 53 ? -8.406 16.422 7.789 1 97.81 53 TYR B N 1
ATOM 985 C CA . TYR B 1 53 ? -8.977 15.078 7.934 1 97.81 53 TYR B CA 1
ATOM 986 C C . TYR B 1 53 ? -8.953 14.633 9.391 1 97.81 53 TYR B C 1
ATOM 988 O O . TYR B 1 53 ? -9.305 13.484 9.695 1 97.81 53 TYR B O 1
ATOM 996 N N . ASN B 1 54 ? -8.438 15.469 10.32 1 97.12 54 ASN B N 1
ATOM 997 C CA . ASN B 1 54 ? -8.367 15.172 11.742 1 97.12 54 ASN B CA 1
ATOM 998 C C . ASN B 1 54 ? -7.422 14.008 12.023 1 97.12 54 ASN B C 1
ATOM 1000 O O . ASN B 1 54 ? -7.723 13.141 12.852 1 97.12 54 ASN B O 1
ATOM 1004 N N . ILE B 1 55 ? -6.348 13.977 11.305 1 97.25 55 ILE B N 1
ATOM 1005 C CA . ILE B 1 55 ? -5.309 12.992 11.578 1 97.25 55 ILE B CA 1
ATOM 1006 C C . ILE B 1 55 ? -4.523 13.406 12.82 1 97.25 55 ILE B C 1
ATOM 1008 O O . ILE B 1 55 ? -3.998 14.516 12.891 1 97.25 55 ILE B O 1
ATOM 1012 N N . GLU B 1 56 ? -4.406 12.508 13.773 1 95.38 56 GLU B N 1
ATOM 1013 C CA . GLU B 1 56 ? -3.732 12.766 15.039 1 95.38 56 GLU B CA 1
ATOM 1014 C C . GLU B 1 56 ? -2.529 11.844 15.227 1 95.38 56 GLU B C 1
ATOM 1016 O O . GLU B 1 56 ? -2.332 10.906 14.445 1 95.38 56 GLU B O 1
ATOM 1021 N N . ARG B 1 57 ? -1.749 12.258 16.25 1 93.19 57 ARG B N 1
ATOM 1022 C CA . ARG B 1 57 ? -0.632 11.383 16.594 1 93.19 57 ARG B CA 1
ATOM 1023 C C . ARG B 1 57 ? -1.111 9.961 16.859 1 93.19 57 ARG B C 1
ATOM 1025 O O . ARG B 1 57 ? -2.084 9.758 17.594 1 93.19 57 ARG B O 1
ATOM 1032 N N . GLY B 1 58 ? -0.423 9.016 16.219 1 94.12 58 GLY B N 1
ATOM 1033 C CA . GLY B 1 58 ? -0.765 7.625 16.453 1 94.12 58 GLY B CA 1
ATOM 1034 C C . GLY B 1 58 ? -1.808 7.098 15.477 1 94.12 58 GLY B C 1
ATOM 1035 O O . GLY B 1 58 ? -2.102 5.898 15.461 1 94.12 58 GLY B O 1
ATOM 1036 N N . SER B 1 59 ? -2.383 7.98 14.641 1 95.94 59 SER B N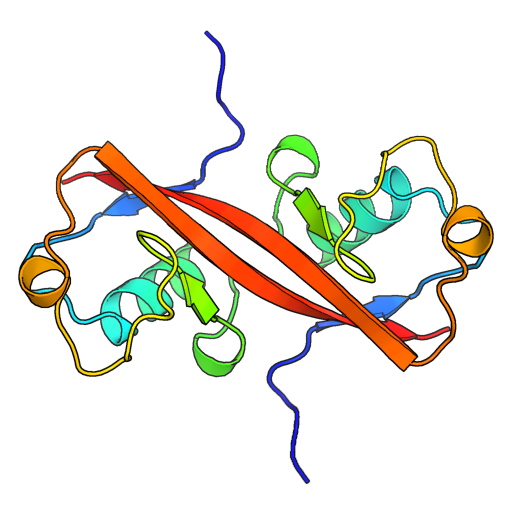 1
ATOM 1037 C CA . SER B 1 59 ? -3.352 7.523 13.648 1 95.94 59 SER B CA 1
ATOM 1038 C C . SER B 1 59 ? -2.732 6.508 12.695 1 95.94 59 SER B C 1
ATOM 1040 O O . SER B 1 59 ? -1.556 6.613 12.344 1 95.94 59 SER B O 1
ATOM 1042 N N . THR B 1 60 ? -3.492 5.543 12.367 1 95.75 60 THR B N 1
ATOM 1043 C CA . THR B 1 60 ? -3.08 4.59 11.344 1 95.75 60 THR B CA 1
ATOM 1044 C C . THR B 1 60 ? -3.717 4.934 10 1 95.75 60 THR B C 1
ATOM 1046 O O . THR B 1 60 ? -4.941 4.977 9.883 1 95.75 60 THR B O 1
ATOM 1049 N N . LEU B 1 61 ? -2.873 5.246 9.016 1 97.25 61 LEU B N 1
ATOM 1050 C CA . LEU B 1 61 ? -3.277 5.445 7.629 1 97.25 61 LEU B CA 1
ATOM 1051 C C . LEU B 1 61 ? -2.973 4.207 6.789 1 97.25 61 LEU B C 1
ATOM 1053 O O . LEU B 1 61 ? -2.133 3.389 7.168 1 97.25 61 LEU B O 1
ATOM 1057 N N . HIS B 1 62 ? -3.693 4.066 5.727 1 96.94 62 HIS B N 1
ATOM 1058 C CA . HIS B 1 62 ? -3.436 2.957 4.816 1 96.94 62 HIS B CA 1
ATOM 1059 C C . HIS B 1 62 ? -2.902 3.453 3.479 1 96.94 62 HIS B C 1
ATOM 1061 O O . HIS B 1 62 ? -3.584 4.203 2.773 1 96.94 62 HIS B O 1
ATOM 1067 N N . LEU B 1 63 ? -1.703 3.08 3.17 1 97.62 63 LEU B N 1
ATOM 1068 C CA . LEU B 1 63 ? -1.118 3.309 1.854 1 97.62 63 LEU B CA 1
ATOM 1069 C C . LEU B 1 63 ? -1.497 2.189 0.889 1 97.62 63 LEU B C 1
ATOM 1071 O O . LEU B 1 63 ? -1.242 1.015 1.163 1 97.62 63 LEU B O 1
ATOM 1075 N N . VAL B 1 64 ? -2.109 2.586 -0.176 1 97.12 64 VAL B N 1
ATOM 1076 C CA . VAL B 1 64 ? -2.547 1.609 -1.168 1 97.12 64 VAL B CA 1
ATOM 1077 C C . VAL B 1 64 ? -1.792 1.829 -2.477 1 97.12 64 VAL B C 1
ATOM 1079 O O . VAL B 1 64 ? -1.769 2.943 -3.008 1 97.12 64 VAL B O 1
ATOM 1082 N N . LEU B 1 65 ? -1.217 0.752 -2.988 1 96.75 65 LEU B N 1
ATOM 1083 C CA . LEU B 1 65 ? -0.505 0.733 -4.262 1 96.75 65 LEU B CA 1
ATOM 1084 C C . LEU B 1 65 ? -1.146 -0.258 -5.227 1 96.75 65 LEU B C 1
ATOM 1086 O O . LEU B 1 65 ? -1.557 -1.349 -4.824 1 96.75 65 LEU B O 1
ATOM 1090 N N . ALA B 1 66 ? -1.182 0.096 -6.473 1 96 66 ALA B N 1
ATOM 1091 C CA . ALA B 1 66 ? -1.653 -0.83 -7.496 1 96 66 ALA B CA 1
ATOM 1092 C C . ALA B 1 66 ? -0.502 -1.656 -8.062 1 96 66 ALA B C 1
ATOM 1094 O O . ALA B 1 66 ? 0.51 -1.104 -8.5 1 96 66 ALA B O 1
ATOM 1095 N N . LEU B 1 67 ? -0.693 -2.926 -7.953 1 95.12 67 LEU B N 1
ATOM 1096 C CA . LEU B 1 67 ? 0.238 -3.883 -8.539 1 95.12 67 LEU B CA 1
ATOM 1097 C C . LEU B 1 67 ? -0.353 -4.516 -9.797 1 95.12 67 LEU B C 1
ATOM 1099 O O . LEU B 1 67 ? -1.47 -5.039 -9.766 1 95.12 67 LEU B O 1
ATOM 1103 N N . ARG B 1 68 ? 0.326 -4.43 -10.805 1 93.88 68 ARG B N 1
ATOM 1104 C CA . ARG B 1 68 ? -0.089 -5.117 -12.023 1 93.88 68 ARG B CA 1
ATOM 1105 C C . ARG B 1 68 ? 0.728 -6.387 -12.242 1 93.88 68 ARG B C 1
ATOM 1107 O O . ARG B 1 68 ? 1.955 -6.332 -12.344 1 93.88 68 ARG B O 1
ATOM 1114 N N . GLY B 1 69 ? -0.069 -7.422 -12.172 1 92.69 69 GLY B N 1
ATOM 1115 C CA . GLY B 1 69 ? 0.588 -8.695 -12.438 1 92.69 69 GLY B CA 1
ATOM 1116 C C . GLY B 1 69 ? 0.956 -8.875 -13.898 1 92.69 69 GLY B C 1
ATOM 1117 O O . GLY B 1 69 ? 0.132 -8.648 -14.781 1 92.69 69 GLY B O 1
ATOM 1118 N N . GLY B 1 70 ? 2.189 -9.234 -14.117 1 82.19 70 GLY B N 1
ATOM 1119 C CA . GLY B 1 70 ? 2.568 -9.609 -15.469 1 82.19 70 GLY B CA 1
ATOM 1120 C C . GLY B 1 70 ? 3.598 -10.727 -15.516 1 82.19 70 GLY B C 1
ATOM 1121 O O . GLY B 1 70 ? 4.316 -10.953 -14.539 1 82.19 70 GLY B O 1
ATOM 1122 N N . PHE B 1 71 ? 3.428 -11.711 -16.438 1 66.38 71 PHE B N 1
ATOM 1123 C CA . PHE B 1 71 ? 4.34 -12.805 -16.75 1 66.38 71 PHE B CA 1
ATOM 1124 C C . PHE B 1 71 ? 5.332 -12.406 -17.828 1 66.38 71 PHE B C 1
ATOM 1126 O O . PHE B 1 71 ? 5.027 -11.555 -18.672 1 66.38 71 PHE B O 1
#

Radius of gyration: 15.4 Å; Cα contacts (8 Å, |Δi|>4): 287; chains: 2; bounding box: 26×43×43 Å

Sequence (142 aa):
GLTGKEIKIKIDPTDTIERIKERIEEIEGIPPLQQRIIYTGKQLADDQTAKHYNIERGSTLHLVLALRGGFGLTGKEIKIKIDPTDTIERIKERIEEIEGIPPLQQRIIYTGKQLADDQTAKHYNIERGSTLHLVLALRGGF

Organism: Eutrema salsugineum (NCBI:txid72664)